Protein AF-A0A7X2P641-F1 (afdb_monomer_lite)

InterPro domains:
  IPR024414 Uncharacterised protein family PrgI [PF12666] (5-97)

Secondary structure (DSSP, 8-state):
-----PPPPGGGS--EEETTEEHHHHHHHHHHHHHHHHHIIIIITTS---HHHHHHHHHHHHHHHHHTTSEETTEEHHHHHHHHHIIIIIS-SS----S-----------HHHHHHHHHHHHHHHHHHHHHHHHHHT-

Radius of gyration: 35.34 Å; chains: 1; bounding box: 70×32×96 Å

pLDDT: mean 80.19, std 10.9, range [47.72, 93.12]

Structure (mmCIF, N/CA/C/O backbone):
data_AF-A0A7X2P641-F1
#
_entry.id   AF-A0A7X2P641-F1
#
loop_
_atom_site.group_PDB
_atom_site.id
_atom_site.type_symbol
_atom_site.label_atom_id
_atom_site.label_alt_id
_atom_site.label_comp_id
_atom_site.label_asym_id
_atom_site.label_entity_id
_atom_site.label_seq_id
_atom_site.pdbx_PDB_ins_code
_atom_site.Cartn_x
_atom_site.Cartn_y
_atom_site.Cartn_z
_atom_site.occupancy
_atom_site.B_iso_or_equiv
_atom_site.auth_seq_id
_atom_site.auth_comp_id
_atom_site.auth_asym_id
_atom_site.auth_atom_id
_atom_site.pdbx_PDB_model_num
ATOM 1 N N . MET A 1 1 ? 3.957 16.290 40.974 1.00 60.66 1 MET A N 1
ATOM 2 C CA . MET A 1 1 ? 3.339 15.249 40.127 1.00 60.66 1 MET A CA 1
ATOM 3 C C . MET A 1 1 ? 4.392 14.186 39.900 1.00 60.66 1 MET A C 1
ATOM 5 O O . MET A 1 1 ? 5.453 14.519 39.399 1.00 60.66 1 MET A O 1
ATOM 9 N N . ILE A 1 2 ? 4.160 12.966 40.377 1.00 62.94 2 ILE A N 1
ATOM 10 C CA . ILE A 1 2 ? 5.075 11.842 40.154 1.00 62.94 2 ILE A CA 1
ATOM 11 C C . ILE A 1 2 ? 4.651 11.226 38.820 1.00 62.94 2 ILE A C 1
ATOM 13 O O . ILE A 1 2 ? 3.600 10.592 38.750 1.00 62.94 2 ILE A O 1
ATOM 17 N N . GLU A 1 3 ? 5.407 11.482 37.753 1.00 75.69 3 GLU A N 1
ATOM 18 C CA . GLU A 1 3 ? 5.212 10.806 36.468 1.00 75.69 3 GLU A CA 1
ATOM 19 C C . GLU A 1 3 ? 5.803 9.403 36.562 1.00 75.69 3 GLU A C 1
ATOM 21 O O . GLU A 1 3 ? 7.016 9.197 36.554 1.00 75.69 3 GLU A O 1
ATOM 26 N N . ILE A 1 4 ? 4.919 8.422 36.697 1.00 78.50 4 ILE A N 1
ATOM 27 C CA . ILE A 1 4 ? 5.282 7.015 36.605 1.00 78.50 4 ILE A CA 1
ATOM 28 C C . ILE A 1 4 ? 5.373 6.694 35.112 1.00 78.50 4 ILE A C 1
ATOM 30 O O . ILE A 1 4 ? 4.376 6.797 34.396 1.00 78.50 4 ILE A O 1
ATOM 34 N N . GLN A 1 5 ? 6.563 6.328 34.630 1.00 80.81 5 GLN A N 1
ATOM 35 C CA . GLN A 1 5 ? 6.741 5.922 33.237 1.00 80.81 5 GLN A CA 1
ATOM 36 C C . GLN A 1 5 ? 6.037 4.585 33.006 1.00 80.81 5 GLN A C 1
ATOM 38 O O . GLN A 1 5 ? 6.494 3.536 33.460 1.00 80.81 5 GLN A O 1
ATOM 43 N N . VAL A 1 6 ? 4.905 4.626 32.306 1.00 86.88 6 VAL A N 1
ATOM 44 C CA . VAL A 1 6 ? 4.202 3.416 31.879 1.00 86.88 6 VAL A CA 1
ATOM 45 C C . VAL A 1 6 ? 5.023 2.756 30.765 1.00 86.88 6 VAL A C 1
ATOM 47 O O . VAL A 1 6 ? 5.316 3.418 29.761 1.00 86.88 6 VAL A O 1
ATOM 50 N N . PRO A 1 7 ? 5.413 1.475 30.907 1.00 83.06 7 PRO A N 1
ATOM 51 C CA . PRO A 1 7 ? 6.143 0.776 29.861 1.00 83.06 7 PRO A CA 1
ATOM 52 C C . PRO A 1 7 ? 5.270 0.668 28.608 1.00 83.06 7 PRO A C 1
ATOM 54 O O . PRO A 1 7 ? 4.104 0.279 28.673 1.00 83.06 7 PRO A O 1
ATOM 57 N N . LYS A 1 8 ? 5.836 1.033 27.455 1.00 76.88 8 LYS A N 1
ATOM 58 C CA . LYS A 1 8 ? 5.157 0.894 26.163 1.00 76.88 8 LYS A CA 1
ATOM 59 C C . LYS A 1 8 ? 5.058 -0.581 25.786 1.00 76.88 8 LYS A C 1
ATOM 61 O O . LYS A 1 8 ? 6.013 -1.334 25.964 1.00 76.88 8 LYS A O 1
ATOM 66 N N . ASP A 1 9 ? 3.911 -0.962 25.238 1.00 83.12 9 ASP A N 1
ATOM 67 C CA . ASP A 1 9 ? 3.619 -2.334 24.837 1.00 83.12 9 ASP A CA 1
ATOM 68 C C . ASP A 1 9 ? 4.590 -2.814 23.742 1.00 83.12 9 ASP A C 1
ATOM 70 O O . ASP A 1 9 ? 4.785 -2.146 22.718 1.00 83.12 9 ASP A O 1
ATOM 74 N N . ILE A 1 10 ? 5.197 -3.984 23.964 1.00 73.19 10 ILE A N 1
ATOM 75 C CA . ILE A 1 10 ? 6.184 -4.601 23.071 1.00 73.19 10 ILE A CA 1
ATOM 76 C C . ILE A 1 10 ? 5.589 -5.006 21.715 1.00 73.19 10 ILE A C 1
ATOM 78 O O . ILE A 1 10 ? 6.321 -5.117 20.734 1.00 73.19 10 ILE A O 1
ATOM 82 N N . THR A 1 11 ? 4.267 -5.176 21.633 1.00 67.62 11 THR A N 1
ATOM 83 C CA . THR A 1 11 ? 3.560 -5.506 20.383 1.00 67.62 11 THR A CA 1
ATOM 84 C C . THR A 1 11 ? 3.555 -4.350 19.379 1.00 67.62 11 THR A C 1
ATOM 86 O O . THR A 1 11 ? 3.353 -4.562 18.185 1.00 67.62 11 THR A O 1
ATOM 89 N N . THR A 1 12 ? 3.836 -3.127 19.839 1.00 64.12 12 THR A N 1
ATOM 90 C CA . THR A 1 12 ? 3.904 -1.929 18.989 1.00 64.12 12 THR A CA 1
ATOM 91 C C . THR A 1 12 ? 5.149 -1.920 18.094 1.00 64.12 12 THR A C 1
ATOM 93 O O . THR A 1 12 ? 5.182 -1.238 17.066 1.00 64.12 12 THR A O 1
ATOM 96 N N . TYR A 1 13 ? 6.202 -2.653 18.471 1.00 67.62 13 TYR A N 1
ATOM 97 C CA . TYR A 1 13 ? 7.449 -2.659 17.715 1.00 67.62 13 TYR A CA 1
ATOM 98 C C . TYR A 1 13 ? 7.321 -3.539 16.475 1.00 67.62 13 TYR A C 1
ATOM 100 O O . TYR A 1 13 ? 7.244 -4.764 16.547 1.00 67.62 13 TYR A O 1
ATOM 108 N N . LYS A 1 14 ? 7.353 -2.902 15.302 1.00 67.12 14 LYS A N 1
ATOM 109 C CA . LYS A 1 14 ? 7.422 -3.619 14.030 1.00 67.12 14 LYS A CA 1
ATOM 110 C C . LYS A 1 14 ? 8.775 -4.296 13.899 1.00 67.12 14 LYS A C 1
ATOM 112 O O . LYS A 1 14 ? 9.816 -3.642 13.980 1.00 67.12 14 LYS A O 1
ATOM 117 N N . THR A 1 15 ? 8.751 -5.595 13.632 1.00 70.25 15 THR A N 1
ATOM 118 C CA . THR A 1 15 ? 9.946 -6.365 13.303 1.00 70.25 15 THR A CA 1
ATOM 119 C C . THR A 1 15 ? 10.551 -5.811 12.014 1.00 70.25 15 THR A C 1
ATOM 121 O O . THR A 1 15 ? 9.978 -5.958 10.929 1.00 70.25 15 THR A O 1
ATOM 124 N N . LYS A 1 16 ? 11.694 -5.137 12.138 1.00 76.31 16 LYS A N 1
ATOM 125 C CA . LYS A 1 16 ? 12.539 -4.755 11.007 1.00 76.31 16 LYS A CA 1
ATOM 126 C C . LYS A 1 16 ? 13.377 -5.966 10.642 1.00 76.31 16 LYS A C 1
ATOM 128 O O . LYS A 1 16 ? 13.974 -6.571 11.528 1.00 76.31 16 LYS A O 1
ATOM 133 N N . THR A 1 17 ? 13.364 -6.358 9.380 1.00 70.81 17 THR A N 1
ATOM 134 C CA . THR A 1 17 ? 13.866 -7.680 8.987 1.00 70.81 17 THR A CA 1
ATOM 135 C C . THR A 1 17 ? 15.075 -7.615 8.086 1.00 70.81 17 THR A C 1
ATOM 137 O O . THR A 1 17 ? 15.990 -8.409 8.266 1.00 70.81 17 THR A O 1
ATOM 140 N N . VAL A 1 18 ? 15.140 -6.619 7.201 1.00 73.12 18 VAL A N 1
ATOM 141 C CA . VAL A 1 18 ? 16.353 -6.301 6.441 1.00 73.12 18 VAL A CA 1
ATOM 142 C C . VAL A 1 18 ? 16.592 -4.796 6.524 1.00 73.12 18 VAL A C 1
ATOM 144 O O . VAL A 1 18 ? 15.931 -4.001 5.857 1.00 73.12 18 VAL A O 1
ATOM 147 N N . GLY A 1 19 ? 17.517 -4.388 7.395 1.00 79.75 19 GLY A N 1
ATOM 148 C CA . GLY A 1 19 ? 17.852 -2.977 7.607 1.00 79.75 19 GLY A CA 1
ATOM 149 C C . GLY A 1 19 ? 16.638 -2.141 8.053 1.00 79.75 19 GLY A C 1
ATOM 150 O O . GLY A 1 19 ? 15.999 -2.482 9.051 1.00 79.75 19 GLY A O 1
ATOM 151 N N . PRO A 1 20 ? 16.297 -1.035 7.361 1.00 79.50 20 PRO A N 1
ATOM 152 C CA . PRO A 1 20 ? 15.130 -0.222 7.697 1.00 79.50 20 PRO A CA 1
ATOM 153 C C . PRO A 1 20 ? 13.798 -0.823 7.214 1.00 79.50 20 PRO A C 1
ATOM 155 O O . PRO A 1 20 ? 12.750 -0.274 7.558 1.00 79.50 20 PRO A O 1
ATOM 158 N N . LEU A 1 21 ? 13.820 -1.913 6.434 1.00 81.06 21 LEU A N 1
ATOM 159 C CA . LEU A 1 21 ? 12.636 -2.462 5.777 1.00 81.06 21 LEU A CA 1
ATOM 160 C C . LEU A 1 21 ? 11.919 -3.526 6.623 1.00 81.06 21 LEU A C 1
ATOM 162 O O . LEU A 1 21 ? 12.524 -4.327 7.341 1.00 81.06 21 LEU A O 1
ATOM 166 N N . THR A 1 22 ? 10.593 -3.530 6.514 1.00 85.88 22 THR A N 1
ATOM 167 C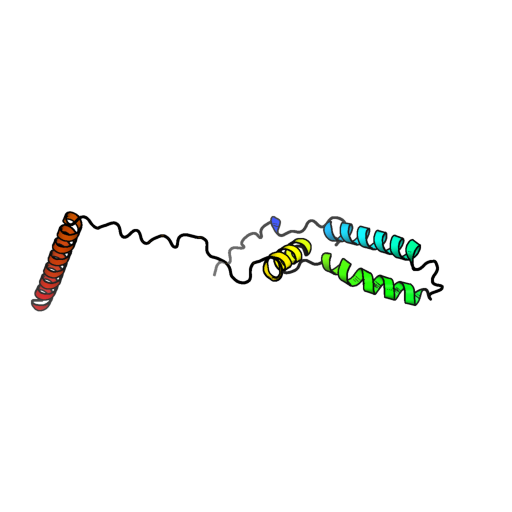 CA . THR A 1 22 ? 9.687 -4.516 7.119 1.00 85.88 22 THR A CA 1
ATOM 168 C C . THR A 1 22 ? 9.428 -5.683 6.162 1.00 85.88 22 THR A C 1
ATOM 170 O O . THR A 1 22 ? 9.555 -5.543 4.946 1.00 85.88 22 THR A O 1
ATOM 173 N N . MET A 1 23 ? 8.980 -6.834 6.678 1.00 83.25 23 MET A N 1
ATOM 174 C CA . MET A 1 23 ? 8.648 -7.994 5.829 1.00 83.25 23 MET A CA 1
ATOM 175 C C . MET A 1 23 ? 7.599 -7.682 4.757 1.00 83.25 23 MET A C 1
ATOM 177 O O . MET A 1 23 ? 7.694 -8.181 3.641 1.00 83.25 23 MET A O 1
ATOM 181 N N . ARG A 1 24 ? 6.619 -6.822 5.067 1.00 83.94 24 ARG A N 1
ATOM 182 C CA . ARG A 1 24 ? 5.573 -6.425 4.109 1.00 83.94 24 ARG A CA 1
ATOM 183 C C . ARG A 1 24 ? 6.162 -5.662 2.923 1.00 83.94 24 ARG A C 1
ATOM 185 O O . ARG A 1 24 ? 5.795 -5.924 1.784 1.00 83.94 24 ARG A O 1
ATOM 192 N N . GLN A 1 25 ? 7.110 -4.766 3.195 1.00 87.50 25 GLN A N 1
ATOM 193 C CA . GLN A 1 25 ? 7.811 -3.993 2.168 1.00 87.50 25 GLN A CA 1
ATOM 194 C C . GLN A 1 25 ? 8.608 -4.903 1.233 1.00 87.50 25 GLN A C 1
ATOM 196 O O . GLN A 1 25 ? 8.572 -4.703 0.026 1.00 87.50 25 GLN A O 1
ATOM 201 N N . LEU A 1 26 ? 9.258 -5.938 1.773 1.00 89.19 26 LEU A N 1
ATOM 202 C CA . LEU A 1 26 ? 9.986 -6.922 0.968 1.00 89.19 26 LEU A CA 1
ATOM 203 C C . LEU A 1 26 ? 9.072 -7.709 0.027 1.00 89.19 26 LEU A C 1
ATOM 205 O O . LEU A 1 26 ? 9.388 -7.845 -1.150 1.00 89.19 26 LEU A O 1
ATOM 209 N N . VAL A 1 27 ? 7.940 -8.208 0.528 1.00 89.75 27 VAL A N 1
ATOM 210 C CA . VAL A 1 27 ? 6.996 -8.981 -0.297 1.00 89.75 27 VAL A CA 1
ATOM 211 C C . VAL A 1 27 ? 6.434 -8.125 -1.433 1.00 89.75 27 VAL A C 1
ATOM 213 O O . VAL A 1 27 ? 6.392 -8.578 -2.573 1.00 89.75 27 VAL A O 1
ATOM 216 N N . ILE A 1 28 ? 6.050 -6.879 -1.141 1.00 90.62 28 ILE A N 1
ATOM 217 C CA . ILE A 1 28 ? 5.512 -5.957 -2.151 1.00 90.62 28 ILE A CA 1
ATOM 218 C C . ILE A 1 28 ? 6.587 -5.585 -3.172 1.00 90.62 28 ILE A C 1
ATOM 220 O O . ILE A 1 28 ? 6.315 -5.614 -4.366 1.00 90.62 28 ILE A O 1
ATOM 224 N N . LEU A 1 29 ? 7.816 -5.313 -2.728 1.00 90.56 29 LEU A N 1
ATOM 225 C CA . LEU A 1 29 ? 8.930 -5.009 -3.624 1.00 90.56 29 LEU A CA 1
ATOM 226 C C . LEU A 1 29 ? 9.216 -6.168 -4.590 1.00 90.56 29 LEU A C 1
ATOM 228 O O . LEU A 1 29 ? 9.405 -5.937 -5.780 1.00 90.56 29 LEU A O 1
ATOM 232 N N . MET A 1 30 ? 9.203 -7.416 -4.105 1.00 91.56 30 MET A N 1
ATOM 233 C CA . MET A 1 30 ? 9.369 -8.583 -4.979 1.00 91.56 30 MET A CA 1
ATOM 234 C C . MET A 1 30 ? 8.232 -8.713 -5.998 1.00 91.56 30 MET A C 1
ATOM 236 O O . MET A 1 30 ? 8.482 -9.084 -7.143 1.00 91.56 30 MET A O 1
ATOM 240 N N . LEU A 1 31 ? 6.998 -8.397 -5.599 1.00 92.00 31 LEU A N 1
ATOM 241 C CA . LEU A 1 31 ? 5.840 -8.432 -6.490 1.00 92.00 31 LEU A CA 1
ATOM 242 C C . LEU A 1 31 ? 5.951 -7.369 -7.590 1.00 92.00 31 LEU A C 1
ATOM 244 O O . LEU A 1 31 ? 5.743 -7.700 -8.753 1.00 92.00 31 LEU A O 1
ATOM 248 N N . VAL A 1 32 ? 6.337 -6.137 -7.241 1.00 92.44 32 VAL A N 1
ATOM 249 C CA . VAL A 1 32 ? 6.563 -5.043 -8.203 1.00 92.44 32 VAL A CA 1
ATOM 250 C C . VAL A 1 32 ? 7.619 -5.442 -9.234 1.00 92.44 32 VAL A C 1
ATOM 252 O O . VAL A 1 32 ? 7.331 -5.445 -10.423 1.00 92.44 32 VAL A O 1
ATOM 255 N N . ILE A 1 33 ? 8.787 -5.924 -8.793 1.00 92.31 33 ILE A N 1
ATOM 256 C CA . ILE A 1 33 ? 9.864 -6.357 -9.704 1.00 92.31 33 ILE A CA 1
ATOM 257 C C . ILE A 1 33 ? 9.389 -7.470 -10.652 1.00 92.31 33 ILE A C 1
ATOM 259 O O . ILE A 1 33 ? 9.704 -7.462 -11.844 1.00 92.31 33 ILE A O 1
ATOM 263 N N . ALA A 1 34 ? 8.631 -8.443 -10.138 1.00 93.00 34 ALA A N 1
ATOM 264 C CA . ALA A 1 34 ? 8.079 -9.514 -10.961 1.00 93.00 34 ALA A CA 1
ATOM 265 C C . ALA A 1 34 ? 7.050 -8.988 -11.978 1.00 93.00 34 ALA A C 1
ATOM 267 O O . ALA A 1 34 ? 7.031 -9.445 -13.123 1.00 93.00 34 ALA A O 1
ATOM 268 N N . MET A 1 35 ? 6.215 -8.025 -11.577 1.00 91.56 35 MET A N 1
ATOM 269 C CA . MET A 1 35 ? 5.237 -7.387 -12.452 1.00 91.56 35 MET A CA 1
ATOM 270 C C . MET A 1 35 ? 5.917 -6.568 -13.552 1.00 91.56 35 MET A C 1
ATOM 272 O O . MET A 1 35 ? 5.546 -6.722 -14.713 1.00 91.56 35 MET A O 1
ATOM 276 N N . ASP A 1 36 ? 6.929 -5.769 -13.220 1.00 90.75 36 ASP A N 1
ATOM 277 C CA . ASP A 1 36 ? 7.701 -4.978 -14.182 1.00 90.75 36 ASP A CA 1
ATOM 278 C C . ASP A 1 36 ? 8.369 -5.857 -15.230 1.00 90.75 36 ASP A C 1
ATOM 280 O O . ASP A 1 36 ? 8.307 -5.584 -16.431 1.00 90.75 36 ASP A O 1
ATOM 284 N N . PHE A 1 37 ? 8.972 -6.962 -14.789 1.00 91.00 37 PHE A N 1
ATOM 285 C CA . PHE A 1 37 ? 9.581 -7.924 -15.695 1.00 91.00 37 PHE A CA 1
ATOM 286 C C . PHE A 1 37 ? 8.543 -8.535 -16.651 1.00 91.00 37 PHE A C 1
ATOM 288 O O . PHE A 1 37 ? 8.784 -8.646 -17.859 1.00 91.00 37 PHE A O 1
ATOM 295 N N . LEU A 1 38 ? 7.362 -8.888 -16.136 1.00 91.25 38 LEU A N 1
ATOM 296 C CA . LEU A 1 38 ? 6.255 -9.395 -16.945 1.00 91.25 38 LEU A CA 1
ATOM 297 C C . LEU A 1 38 ? 5.747 -8.333 -17.937 1.00 91.25 38 LEU A C 1
ATOM 299 O O . LEU A 1 38 ? 5.547 -8.630 -19.112 1.00 91.25 38 LEU A O 1
ATOM 303 N N . LEU A 1 39 ? 5.575 -7.089 -17.488 1.00 89.00 39 LEU A N 1
ATOM 304 C CA . LEU A 1 39 ? 5.104 -5.967 -18.300 1.00 89.00 39 LEU A CA 1
ATOM 305 C C . LEU A 1 39 ? 6.090 -5.651 -19.434 1.00 89.00 39 LEU A C 1
ATOM 307 O O . LEU A 1 39 ? 5.689 -5.475 -20.589 1.00 89.00 39 LEU A O 1
ATOM 311 N N . TYR A 1 40 ? 7.386 -5.623 -19.114 1.00 88.00 40 TYR A N 1
ATOM 312 C CA . TYR A 1 40 ? 8.446 -5.362 -20.078 1.00 88.00 40 TYR A CA 1
ATOM 313 C C . TYR A 1 40 ? 8.479 -6.431 -21.172 1.00 88.00 40 TYR A C 1
ATOM 315 O O . TYR A 1 40 ? 8.464 -6.110 -22.362 1.00 88.00 40 TYR A O 1
ATOM 323 N N . THR A 1 41 ? 8.472 -7.704 -20.769 1.00 87.88 41 THR A N 1
ATOM 324 C CA . THR A 1 41 ? 8.564 -8.839 -21.696 1.00 87.88 41 THR A CA 1
ATOM 325 C C . THR A 1 41 ? 7.306 -9.038 -22.537 1.00 87.88 41 THR A C 1
ATOM 327 O O . THR A 1 41 ? 7.434 -9.388 -23.708 1.00 87.88 41 THR A O 1
ATOM 330 N N . ALA A 1 42 ? 6.114 -8.806 -21.979 1.00 85.06 42 ALA A N 1
ATOM 331 C CA . ALA A 1 42 ? 4.849 -9.067 -22.662 1.00 85.06 42 ALA A CA 1
ATOM 332 C C . ALA A 1 42 ? 4.360 -7.911 -23.547 1.00 85.06 42 ALA A C 1
ATOM 334 O O . ALA A 1 42 ? 3.718 -8.160 -24.564 1.00 85.06 42 ALA A O 1
ATOM 335 N N . VAL A 1 43 ? 4.600 -6.654 -23.154 1.00 80.50 43 VAL A N 1
ATOM 336 C CA . VAL A 1 43 ? 3.954 -5.492 -23.795 1.00 80.50 43 VAL A CA 1
ATOM 337 C C . VAL A 1 43 ? 4.958 -4.518 -24.394 1.00 80.50 43 VAL A C 1
ATOM 339 O O . VAL A 1 43 ? 4.721 -3.993 -25.479 1.00 80.50 43 VAL A O 1
ATOM 342 N N . LEU A 1 44 ? 6.057 -4.234 -23.694 1.00 77.56 44 LEU A N 1
ATOM 343 C CA . LEU A 1 44 ? 6.921 -3.097 -24.032 1.00 77.56 44 LEU A CA 1
ATOM 344 C C . LEU A 1 44 ? 8.066 -3.468 -24.978 1.00 77.56 44 LEU A C 1
ATOM 346 O O . LEU A 1 44 ? 8.528 -2.603 -25.722 1.00 77.56 44 LEU A O 1
ATOM 350 N N . LYS A 1 45 ? 8.474 -4.743 -25.006 1.00 77.00 45 LYS A N 1
ATOM 351 C CA . LYS A 1 45 ? 9.532 -5.256 -25.888 1.00 77.00 45 LYS A CA 1
ATOM 352 C C . LYS A 1 45 ? 9.289 -4.939 -27.368 1.00 77.00 45 LYS A C 1
ATOM 354 O O . LYS A 1 45 ? 10.222 -4.561 -28.070 1.00 77.00 45 LYS A O 1
ATOM 359 N N . ASP A 1 46 ? 8.040 -5.028 -27.818 1.00 76.00 46 ASP A N 1
ATOM 360 C CA . ASP A 1 46 ? 7.692 -4.907 -29.240 1.00 76.00 46 ASP A CA 1
ATOM 361 C C . ASP A 1 46 ? 7.310 -3.477 -29.656 1.00 76.00 46 ASP A C 1
ATOM 363 O O . ASP A 1 46 ? 6.997 -3.219 -30.818 1.00 76.00 46 ASP A O 1
ATOM 367 N N . ARG A 1 47 ? 7.291 -2.521 -28.717 1.00 76.12 47 ARG A N 1
ATOM 368 C CA . ARG A 1 47 ? 6.667 -1.206 -28.939 1.00 76.12 47 ARG A CA 1
ATOM 369 C C . ARG A 1 47 ? 7.613 -0.095 -29.390 1.00 76.12 47 ARG A C 1
ATOM 371 O O . ARG A 1 47 ? 7.130 1.015 -29.579 1.00 76.12 47 ARG A O 1
ATOM 378 N N . ASN A 1 48 ? 8.904 -0.365 -29.615 1.00 79.00 48 ASN A N 1
ATOM 379 C CA . ASN A 1 48 ? 9.908 0.632 -30.047 1.00 79.00 48 ASN A CA 1
ATOM 380 C C . ASN A 1 48 ? 9.804 1.974 -29.285 1.00 79.00 48 ASN A C 1
ATOM 382 O O . ASN A 1 48 ? 10.001 3.049 -29.852 1.00 79.00 48 ASN A O 1
ATOM 386 N N . LEU A 1 49 ? 9.433 1.922 -28.003 1.00 83.25 49 LEU A N 1
ATOM 387 C CA . LEU A 1 49 ? 9.301 3.105 -27.161 1.00 83.25 49 LEU A CA 1
ATOM 388 C C . LEU A 1 49 ? 10.679 3.526 -26.650 1.00 83.25 49 LEU A C 1
ATOM 390 O O . LEU A 1 49 ? 11.548 2.687 -26.412 1.00 83.25 49 LEU A O 1
ATOM 394 N N . SER A 1 50 ? 10.860 4.832 -26.439 1.00 87.00 50 SER A N 1
ATOM 395 C CA . SER A 1 50 ? 12.038 5.347 -25.736 1.00 87.00 50 SER A CA 1
ATOM 396 C C . SER A 1 50 ? 12.114 4.752 -24.325 1.00 87.00 50 SER A C 1
ATOM 398 O O . SER A 1 50 ? 11.085 4.585 -23.662 1.00 87.00 50 SER A O 1
ATOM 400 N N . ALA A 1 51 ? 13.330 4.473 -23.850 1.00 84.31 51 ALA A N 1
ATOM 401 C CA . ALA A 1 51 ? 13.573 3.932 -22.512 1.00 84.31 51 ALA A CA 1
ATOM 402 C C . ALA A 1 51 ? 12.940 4.800 -21.409 1.00 84.31 51 ALA A C 1
ATOM 404 O O . ALA A 1 51 ? 12.393 4.276 -20.443 1.00 84.31 51 ALA A O 1
ATOM 405 N N . GLU A 1 52 ? 12.932 6.122 -21.587 1.00 89.38 52 GLU A N 1
ATOM 406 C CA . GLU A 1 52 ? 12.304 7.057 -20.648 1.00 89.38 52 GLU A CA 1
ATOM 407 C C . GLU A 1 52 ? 10.783 6.871 -20.576 1.00 89.38 52 GLU A C 1
ATOM 409 O O . GLU A 1 52 ? 10.206 6.831 -19.491 1.00 89.38 52 GLU A O 1
ATOM 414 N N . ALA A 1 53 ? 10.127 6.689 -21.726 1.00 87.75 53 ALA A N 1
ATOM 415 C CA . ALA A 1 53 ? 8.683 6.476 -21.783 1.00 87.75 53 ALA A CA 1
ATOM 416 C C . ALA A 1 53 ? 8.286 5.164 -21.092 1.00 87.75 53 ALA A C 1
ATOM 418 O O . ALA A 1 53 ? 7.285 5.120 -20.381 1.00 87.75 53 ALA A O 1
ATOM 419 N N . ILE A 1 54 ? 9.099 4.116 -21.255 1.00 87.88 54 ILE A N 1
ATOM 420 C CA . ILE A 1 54 ? 8.908 2.830 -20.576 1.00 87.88 54 ILE A CA 1
ATOM 421 C C . ILE A 1 54 ? 8.973 3.007 -19.053 1.00 87.88 54 ILE A C 1
ATOM 423 O O . ILE A 1 54 ? 8.083 2.532 -18.351 1.00 87.88 54 ILE A O 1
ATOM 427 N N . MET A 1 55 ? 9.972 3.740 -18.554 1.00 88.00 55 MET A N 1
ATOM 428 C CA . MET A 1 55 ? 10.129 4.008 -17.121 1.00 88.00 55 MET A CA 1
ATOM 429 C C . MET A 1 55 ? 8.950 4.794 -16.541 1.00 88.00 55 MET A C 1
ATOM 431 O O . MET A 1 55 ? 8.473 4.463 -15.458 1.00 88.00 55 MET A O 1
ATOM 435 N N . TYR A 1 56 ? 8.441 5.805 -17.252 1.00 91.06 56 TYR A N 1
ATOM 436 C CA . TYR A 1 56 ? 7.274 6.560 -16.788 1.00 91.06 56 TYR A CA 1
ATOM 437 C C . TYR A 1 56 ? 6.000 5.715 -16.746 1.00 91.06 56 TYR A C 1
ATOM 439 O O . TYR A 1 56 ? 5.204 5.855 -15.819 1.00 91.06 56 TYR A O 1
ATOM 447 N N . ILE A 1 57 ? 5.807 4.831 -17.728 1.00 89.00 57 ILE A N 1
ATOM 448 C CA . ILE A 1 57 ? 4.654 3.926 -17.761 1.00 89.00 57 ILE A CA 1
ATOM 449 C C . ILE A 1 57 ? 4.735 2.916 -16.614 1.00 89.00 57 ILE A C 1
ATOM 451 O O . ILE A 1 57 ? 3.737 2.728 -15.920 1.00 89.00 57 ILE A O 1
ATOM 455 N N . ALA A 1 58 ? 5.906 2.313 -16.387 1.00 88.75 58 ALA A N 1
ATOM 456 C CA . ALA A 1 58 ? 6.127 1.405 -15.263 1.00 88.75 58 ALA A CA 1
ATOM 457 C C . ALA A 1 58 ? 5.855 2.116 -13.926 1.00 88.75 58 ALA A C 1
ATOM 459 O O . ALA A 1 58 ? 4.978 1.702 -13.176 1.00 88.75 58 ALA A O 1
ATOM 460 N N . ALA A 1 59 ? 6.451 3.293 -13.706 1.00 90.00 59 ALA A N 1
ATOM 461 C CA . ALA A 1 59 ? 6.246 4.070 -12.483 1.00 90.00 59 ALA A CA 1
ATOM 462 C C . ALA A 1 59 ? 4.770 4.446 -12.236 1.00 90.00 59 ALA A C 1
ATOM 464 O O . ALA A 1 59 ? 4.301 4.442 -11.092 1.00 90.00 59 ALA A O 1
ATOM 465 N N . LEU A 1 60 ? 4.011 4.759 -13.293 1.00 91.88 60 LEU A N 1
ATOM 466 C CA . LEU A 1 60 ? 2.579 5.048 -13.188 1.00 91.88 60 LEU A CA 1
ATOM 467 C C . LEU A 1 60 ? 1.783 3.817 -12.726 1.00 91.88 60 LEU A C 1
ATOM 469 O O . LEU A 1 60 ? 0.862 3.951 -11.919 1.00 91.88 60 LEU A O 1
ATOM 473 N N . ILE A 1 61 ? 2.141 2.632 -13.224 1.00 89.81 61 ILE A N 1
ATOM 474 C CA . ILE A 1 61 ? 1.507 1.357 -12.870 1.00 89.81 61 ILE A CA 1
ATOM 475 C C . ILE A 1 61 ? 1.914 0.906 -11.462 1.00 89.81 61 ILE A C 1
ATOM 477 O O . ILE A 1 61 ? 1.072 0.398 -10.720 1.00 89.81 61 ILE A O 1
ATOM 481 N N . ASP A 1 62 ? 3.156 1.153 -11.056 1.00 90.94 62 ASP A N 1
ATOM 482 C CA . ASP A 1 62 ? 3.662 0.758 -9.742 1.00 90.94 62 ASP A CA 1
ATOM 483 C C . ASP A 1 62 ? 3.121 1.625 -8.610 1.00 90.94 62 ASP A C 1
ATOM 485 O O . ASP A 1 62 ? 2.963 1.158 -7.482 1.00 90.94 62 ASP A O 1
ATOM 489 N N . THR A 1 63 ? 2.805 2.892 -8.890 1.00 89.38 63 THR A N 1
ATOM 490 C CA . THR A 1 63 ? 2.287 3.852 -7.902 1.00 89.38 63 THR A CA 1
ATOM 491 C C . THR A 1 63 ? 1.131 3.286 -7.050 1.00 89.38 63 THR A C 1
ATOM 493 O O . THR A 1 63 ? 1.224 3.333 -5.817 1.00 89.38 63 THR A O 1
ATOM 496 N N . PRO A 1 64 ? 0.051 2.713 -7.623 1.00 88.38 64 PRO A N 1
ATOM 497 C CA . PRO A 1 64 ? -1.007 2.084 -6.830 1.00 88.38 64 PRO A CA 1
ATOM 498 C C . PRO A 1 64 ? -0.551 0.822 -6.082 1.00 88.38 64 PRO A C 1
ATOM 500 O O . PRO A 1 64 ? -1.080 0.541 -5.007 1.00 88.38 64 PRO A O 1
ATOM 503 N N . VAL A 1 65 ? 0.430 0.070 -6.589 1.00 89.25 65 VAL A N 1
ATOM 504 C CA . VAL A 1 65 ? 0.958 -1.130 -5.915 1.00 89.25 65 VAL A CA 1
ATOM 505 C C . VAL A 1 65 ? 1.779 -0.736 -4.685 1.00 89.25 65 VAL A C 1
ATOM 507 O O . VAL A 1 65 ? 1.603 -1.304 -3.606 1.00 89.25 65 VAL A O 1
ATOM 510 N N . PHE A 1 66 ? 2.594 0.314 -4.791 1.00 88.62 66 PHE A N 1
ATOM 511 C CA . PHE A 1 66 ? 3.329 0.873 -3.658 1.00 88.62 66 PHE A CA 1
ATOM 512 C C . PHE A 1 66 ? 2.414 1.416 -2.559 1.00 88.62 66 PHE A C 1
ATOM 514 O O . PHE A 1 66 ? 2.812 1.428 -1.394 1.00 88.62 66 PHE A O 1
ATOM 521 N N . ALA A 1 67 ? 1.170 1.796 -2.863 1.00 85.94 67 ALA A N 1
ATOM 522 C CA . ALA A 1 67 ? 0.217 2.213 -1.835 1.00 85.94 67 ALA A CA 1
ATOM 523 C C . ALA A 1 67 ? -0.033 1.108 -0.787 1.00 85.94 67 ALA A C 1
ATOM 525 O O . ALA A 1 67 ? -0.190 1.413 0.395 1.00 85.94 67 ALA A O 1
ATOM 526 N N . PHE A 1 68 ? 0.025 -0.174 -1.175 1.00 85.88 68 PHE A N 1
ATOM 527 C CA . PHE A 1 68 ? -0.124 -1.318 -0.260 1.00 85.88 68 PHE A CA 1
ATOM 528 C C . PHE A 1 68 ? 1.011 -1.441 0.767 1.00 85.88 68 PHE A C 1
ATOM 530 O O . PHE A 1 68 ? 0.873 -2.121 1.794 1.00 85.88 68 PHE A O 1
ATOM 537 N N . MET A 1 69 ? 2.128 -0.760 0.507 1.00 84.88 69 MET A N 1
ATOM 538 C CA . MET A 1 69 ? 3.280 -0.705 1.395 1.00 84.88 69 MET A CA 1
ATOM 539 C C . MET A 1 69 ? 2.985 0.088 2.670 1.00 84.88 69 MET A C 1
ATOM 541 O O . MET A 1 69 ? 3.555 -0.201 3.726 1.00 84.88 69 MET A O 1
ATOM 545 N N . PHE A 1 70 ? 2.083 1.065 2.585 1.00 82.25 70 PHE A N 1
ATOM 546 C CA . PHE A 1 70 ? 1.720 1.931 3.695 1.00 82.25 70 PHE A CA 1
ATOM 547 C C . PHE A 1 70 ? 0.599 1.324 4.540 1.00 82.25 70 PHE A C 1
ATOM 549 O O . PHE A 1 70 ? -0.245 0.558 4.074 1.00 82.25 70 PHE A O 1
ATOM 556 N N . GLU A 1 71 ? 0.601 1.676 5.821 1.00 80.81 71 GLU A N 1
ATOM 557 C CA . GLU A 1 71 ? -0.490 1.348 6.731 1.00 80.81 71 GLU A CA 1
ATOM 558 C C . GLU A 1 71 ? -1.388 2.565 6.886 1.00 80.81 71 GLU A C 1
ATOM 560 O O . GLU A 1 71 ? -0.944 3.633 7.312 1.00 80.81 71 GLU A O 1
ATOM 565 N N . ILE A 1 72 ? -2.663 2.390 6.562 1.00 79.12 72 ILE A N 1
ATOM 566 C CA . ILE A 1 72 ? -3.677 3.425 6.718 1.00 79.12 72 ILE A CA 1
ATOM 567 C C . ILE A 1 72 ? -4.341 3.206 8.081 1.00 79.12 72 ILE A C 1
ATOM 569 O O . ILE A 1 72 ? -4.831 2.116 8.370 1.00 79.12 72 ILE A O 1
ATOM 573 N N . TYR A 1 73 ? -4.317 4.223 8.948 1.00 79.00 73 TYR A N 1
ATOM 574 C CA . TYR A 1 73 ? -4.829 4.155 10.330 1.00 79.00 73 TYR A CA 1
ATOM 575 C C . TYR A 1 73 ? -4.233 3.012 11.180 1.00 79.00 73 TYR A C 1
ATOM 577 O O . TYR A 1 73 ? -4.908 2.458 12.045 1.00 79.00 73 TYR A O 1
ATOM 585 N N . GLY A 1 74 ? -2.975 2.630 10.926 1.00 80.38 74 GLY A N 1
ATOM 586 C CA . GLY A 1 74 ? -2.323 1.507 11.618 1.00 80.38 74 GLY A CA 1
ATOM 587 C C . GLY A 1 74 ? -2.842 0.127 11.196 1.00 80.38 74 GLY A C 1
ATOM 588 O O . GLY A 1 74 ? -2.531 -0.873 11.840 1.00 80.38 74 GLY A O 1
ATOM 589 N N . MET A 1 75 ? -3.634 0.059 10.122 1.00 84.38 75 MET A N 1
ATOM 590 C CA . MET A 1 75 ? -4.097 -1.184 9.521 1.00 84.38 75 MET A CA 1
ATOM 591 C C . MET A 1 75 ? -3.417 -1.425 8.171 1.00 84.38 75 MET A C 1
ATOM 593 O O . MET A 1 75 ? -3.138 -0.479 7.427 1.00 84.38 75 MET A O 1
ATOM 597 N N . PRO A 1 76 ? -3.173 -2.696 7.819 1.00 85.75 76 PRO A N 1
ATOM 598 C CA . PRO A 1 76 ? -2.677 -3.043 6.499 1.00 85.75 76 PRO A CA 1
ATOM 599 C C . PRO A 1 76 ? -3.754 -2.749 5.436 1.00 85.75 76 PRO A C 1
ATOM 601 O O . PRO A 1 76 ? -4.952 -2.954 5.669 1.00 85.75 76 PRO A O 1
ATOM 604 N N . MET A 1 77 ? -3.323 -2.245 4.278 1.00 85.50 77 MET A N 1
ATOM 605 C CA . MET A 1 77 ? -4.183 -1.776 3.182 1.00 85.50 77 MET A CA 1
ATOM 606 C C . MET A 1 77 ? -5.221 -2.803 2.713 1.00 85.50 77 MET A C 1
ATOM 608 O O . MET A 1 77 ? -6.356 -2.441 2.417 1.00 85.50 77 MET A O 1
ATOM 612 N N . GLU A 1 78 ? -4.888 -4.092 2.715 1.00 86.25 78 GLU A N 1
ATOM 613 C CA . GLU A 1 78 ? -5.791 -5.168 2.298 1.00 86.25 78 GLU A CA 1
ATOM 614 C C . GLU A 1 78 ? -7.022 -5.244 3.213 1.00 86.25 78 GLU A C 1
ATOM 616 O O . GLU A 1 78 ? -8.151 -5.400 2.747 1.00 86.25 78 GLU A O 1
ATOM 621 N N . LYS A 1 79 ? -6.819 -5.064 4.527 1.00 86.44 79 LYS A N 1
ATOM 622 C CA . LYS A 1 79 ? -7.919 -5.018 5.500 1.00 86.44 79 LYS A CA 1
ATOM 623 C C . LYS A 1 79 ? -8.738 -3.749 5.350 1.00 86.44 79 LYS A C 1
ATOM 625 O O . LYS A 1 79 ? -9.961 -3.809 5.454 1.00 86.44 79 LYS A O 1
ATOM 630 N N . PHE A 1 80 ? -8.076 -2.621 5.105 1.00 88.50 80 PHE A N 1
ATOM 631 C CA . PHE A 1 80 ? -8.765 -1.358 4.879 1.00 88.50 80 PHE A CA 1
ATOM 632 C C . PHE A 1 80 ? -9.691 -1.445 3.662 1.00 88.50 80 PHE A C 1
ATOM 634 O O . PHE A 1 80 ? -10.869 -1.127 3.783 1.00 88.50 80 PHE A O 1
ATOM 641 N N . ILE A 1 81 ? -9.194 -1.950 2.529 1.00 88.00 81 ILE A N 1
ATOM 642 C CA . ILE A 1 81 ? -9.984 -2.124 1.304 1.00 88.00 81 ILE A CA 1
ATOM 643 C C . ILE A 1 81 ? -11.142 -3.092 1.539 1.00 88.00 81 ILE A C 1
ATOM 645 O O . ILE A 1 81 ? -12.263 -2.803 1.126 1.00 88.00 81 ILE A O 1
ATOM 649 N N . LEU A 1 82 ? -10.908 -4.205 2.242 1.00 89.75 82 LEU A N 1
ATOM 650 C CA . LEU A 1 82 ? -11.966 -5.162 2.559 1.00 89.75 82 LEU A CA 1
ATOM 651 C C . LEU A 1 82 ? -13.074 -4.497 3.378 1.00 89.75 82 LEU A C 1
ATOM 653 O O . LEU A 1 82 ? -14.236 -4.589 2.999 1.00 89.75 82 LEU A O 1
ATOM 657 N N . ILE A 1 83 ? -12.731 -3.785 4.454 1.00 88.75 83 ILE A N 1
ATOM 658 C CA . ILE A 1 83 ? -13.705 -3.071 5.294 1.00 88.75 83 ILE A CA 1
ATOM 659 C C . ILE A 1 83 ? -14.409 -1.976 4.493 1.00 88.75 83 ILE A C 1
ATOM 661 O O . ILE A 1 83 ? -15.625 -1.837 4.583 1.00 88.75 83 ILE A O 1
ATOM 665 N N . PHE A 1 84 ? -13.663 -1.212 3.697 1.00 88.94 84 PHE A N 1
ATOM 666 C CA . PHE A 1 84 ? -14.211 -0.159 2.854 1.00 88.94 84 PHE A CA 1
ATOM 667 C C . PHE A 1 84 ? -15.255 -0.719 1.887 1.00 88.94 84 PHE A C 1
ATOM 669 O O . PHE A 1 84 ? -16.357 -0.182 1.799 1.00 88.94 84 PHE A O 1
ATOM 676 N N . LEU A 1 85 ? -14.940 -1.823 1.215 1.00 89.44 85 LEU A N 1
ATOM 677 C CA . LEU A 1 85 ? -15.821 -2.483 0.261 1.00 89.44 85 LEU A CA 1
ATOM 678 C C . LEU A 1 85 ? -17.018 -3.135 0.968 1.00 89.44 85 LEU A C 1
ATOM 680 O O . LEU A 1 85 ? -18.149 -3.031 0.492 1.00 89.44 85 LEU A O 1
ATOM 684 N N . LEU A 1 86 ? -16.802 -3.717 2.150 1.00 88.19 86 LEU A N 1
ATOM 685 C CA . LEU A 1 86 ? -17.873 -4.272 2.971 1.00 88.19 86 LEU A CA 1
ATOM 686 C C . LEU A 1 86 ? -18.868 -3.190 3.394 1.00 88.19 86 LEU A C 1
ATOM 688 O O . LEU A 1 86 ? -20.067 -3.382 3.255 1.00 88.19 86 LEU A O 1
ATOM 692 N N . CYS A 1 87 ? -18.380 -2.054 3.887 1.00 85.81 87 CYS A N 1
ATOM 693 C CA . CYS A 1 87 ? -19.212 -0.989 4.437 1.00 85.81 87 CYS A CA 1
ATOM 694 C C . CYS A 1 87 ? -19.867 -0.112 3.365 1.00 85.81 87 CYS A C 1
ATOM 696 O O . CYS A 1 87 ? -20.988 0.339 3.576 1.00 85.81 87 CYS A O 1
ATOM 698 N N . ASN A 1 88 ? -19.184 0.150 2.246 1.00 85.75 88 ASN A N 1
ATOM 699 C CA . ASN A 1 88 ? -19.690 1.062 1.214 1.00 85.75 88 ASN A CA 1
ATOM 700 C C . ASN A 1 88 ? -20.419 0.347 0.075 1.00 85.75 88 ASN A C 1
ATOM 702 O O . ASN A 1 88 ? -21.339 0.926 -0.493 1.00 85.75 88 ASN A O 1
ATOM 706 N N . VAL A 1 89 ? -20.007 -0.875 -0.286 1.00 84.44 89 VAL A N 1
ATOM 707 C CA . VAL A 1 89 ? -20.525 -1.566 -1.480 1.00 84.44 89 VAL A CA 1
ATOM 708 C C . VAL A 1 89 ? -21.444 -2.727 -1.107 1.00 84.44 89 VAL A C 1
ATOM 710 O O . VAL A 1 89 ? -22.543 -2.825 -1.643 1.00 84.44 89 VAL A O 1
ATOM 713 N N . LEU A 1 90 ? -21.016 -3.613 -0.201 1.00 84.75 90 LEU A N 1
ATOM 714 C CA . LEU A 1 90 ? -21.767 -4.840 0.115 1.00 84.75 90 LEU A CA 1
ATOM 715 C C . LEU A 1 90 ? -22.821 -4.643 1.205 1.00 84.75 90 LEU A C 1
ATOM 717 O O . LEU A 1 90 ? -23.821 -5.363 1.229 1.00 84.75 90 LEU A O 1
ATOM 721 N N . ALA A 1 91 ? -22.597 -3.719 2.137 1.00 81.88 91 ALA A N 1
ATOM 722 C CA . ALA A 1 91 ? -23.522 -3.502 3.232 1.00 81.88 91 ALA A CA 1
ATOM 723 C C . ALA A 1 91 ? -24.841 -2.926 2.695 1.00 81.88 91 ALA A C 1
ATOM 725 O O . ALA A 1 91 ? -24.838 -1.942 1.952 1.00 81.88 91 ALA A O 1
ATOM 726 N N . PRO A 1 92 ? -25.993 -3.492 3.095 1.00 79.06 92 PRO A N 1
ATOM 727 C CA . PRO A 1 92 ? -27.277 -2.950 2.693 1.00 79.06 92 PRO A CA 1
ATOM 728 C C . PRO A 1 92 ? -27.444 -1.546 3.286 1.00 79.06 92 PRO A C 1
ATOM 730 O O . PRO A 1 92 ? -27.424 -1.373 4.506 1.00 79.06 92 PRO A O 1
ATOM 733 N N . GLY A 1 93 ? -27.665 -0.546 2.423 1.00 75.31 93 GLY A N 1
ATOM 734 C CA . GLY A 1 93 ? -27.827 0.858 2.831 1.00 75.31 93 GLY A CA 1
ATOM 735 C C . GLY A 1 93 ? -28.971 1.087 3.829 1.00 75.31 93 GLY A C 1
ATOM 736 O O . GLY A 1 93 ? -28.950 2.041 4.602 1.00 75.31 93 GLY A O 1
ATOM 737 N N . ARG A 1 94 ? -29.949 0.172 3.877 1.00 76.38 94 ARG A N 1
ATOM 738 C CA . ARG A 1 94 ? -30.900 0.056 4.987 1.00 76.38 94 ARG A CA 1
ATOM 739 C C . ARG A 1 94 ? -30.585 -1.201 5.788 1.00 76.38 94 ARG A C 1
ATOM 741 O O . ARG A 1 94 ? -30.934 -2.308 5.386 1.00 76.38 94 ARG A O 1
ATOM 748 N N . ARG A 1 95 ? -29.949 -1.019 6.946 1.00 74.31 95 ARG A N 1
ATOM 749 C CA . ARG A 1 95 ? -29.714 -2.093 7.914 1.00 74.31 95 ARG A CA 1
ATOM 750 C C . ARG A 1 95 ? -31.062 -2.550 8.477 1.00 74.31 95 ARG A C 1
ATOM 752 O O . ARG A 1 95 ? -31.664 -1.853 9.289 1.00 74.31 95 ARG A O 1
ATOM 759 N N . ILE A 1 96 ? -31.563 -3.698 8.025 1.00 70.44 96 ILE A N 1
ATOM 760 C CA . ILE A 1 96 ? -32.774 -4.301 8.590 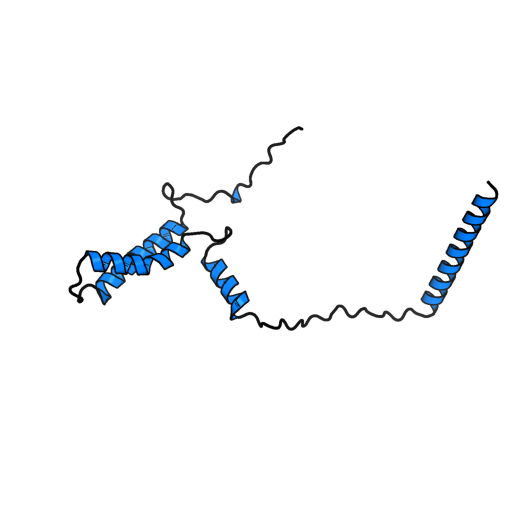1.00 70.44 96 ILE A CA 1
ATOM 761 C C . ILE A 1 96 ? -32.383 -4.861 9.956 1.00 70.44 96 ILE A C 1
ATOM 763 O O . ILE A 1 96 ? -31.633 -5.831 10.051 1.00 70.44 96 ILE A O 1
ATOM 767 N N . TYR A 1 97 ? -32.842 -4.218 11.025 1.00 69.62 97 TYR A N 1
ATOM 768 C CA . TYR A 1 97 ? -32.626 -4.700 12.382 1.00 69.62 97 TYR A CA 1
ATOM 769 C C . TYR A 1 97 ? -33.555 -5.889 12.646 1.00 69.62 97 TYR A C 1
ATOM 771 O O . TYR A 1 97 ? -34.626 -5.741 13.222 1.00 69.62 97 TYR A O 1
ATOM 779 N N . THR A 1 98 ? -33.144 -7.092 12.251 1.00 64.44 98 THR A N 1
ATOM 780 C CA . THR A 1 98 ? -33.737 -8.356 12.721 1.00 64.44 98 THR A CA 1
ATOM 781 C C . THR A 1 98 ? -33.176 -8.718 14.094 1.00 64.44 98 THR A C 1
ATOM 783 O O . THR A 1 98 ? -32.641 -9.791 14.336 1.00 64.44 98 THR A O 1
ATOM 786 N N . GLY A 1 99 ? -33.282 -7.779 15.024 1.00 58.41 99 GLY A N 1
ATOM 787 C CA . GLY A 1 99 ? -33.255 -8.080 16.441 1.00 58.41 99 GLY A CA 1
ATOM 788 C C . GLY A 1 99 ? -34.655 -7.810 16.934 1.00 58.41 99 GLY A C 1
ATOM 789 O O . GLY A 1 99 ? -35.181 -6.727 16.679 1.00 58.41 99 GLY A O 1
ATOM 790 N N . SER A 1 100 ? -35.262 -8.753 17.654 1.00 56.75 100 SER A N 1
ATOM 791 C CA . SER A 1 100 ? -36.280 -8.358 18.614 1.00 56.75 100 SER A CA 1
ATOM 792 C C . SER A 1 100 ? -35.656 -7.218 19.415 1.00 56.75 100 SER A C 1
ATOM 794 O O . SER A 1 100 ? -34.771 -7.474 20.236 1.00 56.75 100 SER A O 1
ATOM 796 N N . LEU A 1 101 ? -36.079 -5.969 19.165 1.00 57.75 101 LEU A N 1
ATOM 797 C CA . LEU A 1 101 ? -36.155 -4.974 20.226 1.00 57.75 101 LEU A CA 1
ATOM 798 C C . LEU A 1 101 ? -36.626 -5.797 21.398 1.00 57.75 101 LEU A C 1
ATOM 800 O O . LEU A 1 101 ? -37.679 -6.427 21.255 1.00 57.75 101 LEU A O 1
ATOM 804 N N . ARG A 1 102 ? -35.759 -5.971 22.406 1.00 52.59 102 ARG A N 1
ATOM 805 C CA . ARG A 1 102 ? -36.058 -6.713 23.624 1.00 52.59 102 ARG A CA 1
ATOM 806 C C . ARG A 1 102 ? -37.503 -6.372 23.897 1.00 52.59 102 ARG A C 1
ATOM 808 O O . ARG A 1 102 ? -37.752 -5.205 24.189 1.00 52.59 102 ARG A O 1
ATOM 815 N N . LYS A 1 103 ? -38.435 -7.304 23.620 1.00 52.19 103 LYS A N 1
ATOM 816 C CA . LYS A 1 103 ? -39.843 -7.029 23.882 1.00 52.19 103 LYS A CA 1
ATOM 817 C C . LYS A 1 103 ? -39.759 -6.631 25.331 1.00 52.19 103 LYS A C 1
ATOM 819 O O . LYS A 1 103 ? -39.208 -7.414 26.114 1.00 52.19 103 LYS A O 1
ATOM 824 N N . GLU A 1 104 ? -40.084 -5.382 25.646 1.00 55.78 104 GLU A N 1
ATOM 825 C CA . GLU A 1 104 ? -40.327 -5.030 27.025 1.00 55.78 104 GLU A CA 1
ATOM 826 C C . GLU A 1 104 ? -41.348 -6.077 27.416 1.00 55.78 104 GLU A C 1
ATOM 828 O O . GLU A 1 104 ? -42.438 -6.150 26.848 1.00 55.78 104 GLU A O 1
ATOM 833 N N . VAL A 1 105 ? -40.878 -7.085 28.151 1.00 55.12 105 VAL A N 1
ATOM 834 C CA . VAL A 1 105 ? -41.742 -8.152 28.586 1.00 55.12 105 VAL A CA 1
ATOM 835 C C . VAL A 1 105 ? -42.578 -7.385 29.574 1.00 55.12 105 VAL A C 1
ATOM 837 O O . VAL A 1 105 ? -42.117 -7.124 30.685 1.00 55.12 105 VAL A O 1
ATOM 840 N N . ASP A 1 106 ? -43.747 -6.934 29.130 1.00 57.72 106 ASP A N 1
ATOM 841 C CA . ASP A 1 106 ? -44.835 -6.542 29.996 1.00 57.72 106 ASP A CA 1
ATOM 842 C C . ASP A 1 106 ? -45.161 -7.809 30.772 1.00 57.72 106 ASP A C 1
ATOM 844 O O . ASP A 1 106 ? -46.026 -8.602 30.408 1.00 57.72 106 ASP A O 1
ATOM 848 N N . VAL A 1 107 ? -44.347 -8.088 31.793 1.00 60.88 107 VAL A N 1
ATOM 849 C CA . VAL A 1 107 ? -44.582 -9.173 32.722 1.00 60.88 107 VAL A CA 1
ATOM 850 C C . VAL A 1 107 ? -45.893 -8.757 33.365 1.00 60.88 107 VAL A C 1
ATOM 852 O O . VAL A 1 107 ? -45.893 -7.726 34.045 1.00 60.88 107 VAL A O 1
ATOM 855 N N . PRO A 1 108 ? -47.016 -9.466 33.149 1.00 58.94 108 PRO A N 1
ATOM 856 C CA . PRO A 1 108 ? -48.267 -9.064 33.760 1.00 58.94 108 PRO A CA 1
ATOM 857 C C . PRO A 1 108 ? -48.029 -9.081 35.267 1.00 58.94 108 PRO A C 1
ATOM 859 O O . PRO A 1 108 ? -47.790 -10.134 35.871 1.00 58.94 108 PRO A O 1
ATOM 862 N N . ILE A 1 109 ? -47.986 -7.896 35.878 1.00 61.41 109 ILE A N 1
ATOM 863 C CA . ILE A 1 109 ? -47.765 -7.781 37.310 1.00 61.41 109 ILE A CA 1
ATOM 864 C C . ILE A 1 109 ? -48.999 -8.424 37.931 1.00 61.41 109 ILE A C 1
ATOM 866 O O . ILE A 1 109 ? -50.093 -7.872 37.874 1.00 61.41 109 ILE A O 1
ATOM 870 N N . SER A 1 110 ? -48.840 -9.629 38.489 1.00 69.56 110 SER A N 1
ATOM 871 C CA . SER A 1 110 ? -49.920 -10.312 39.205 1.00 69.56 110 SER A CA 1
ATOM 872 C C . SER A 1 110 ? -50.604 -9.312 40.137 1.00 69.56 110 SER A C 1
ATOM 874 O O . SER A 1 110 ? -49.913 -8.604 40.874 1.00 69.56 110 SER A O 1
ATOM 876 N N . GLN A 1 111 ? -51.940 -9.263 40.157 1.00 72.25 111 GLN A N 1
ATOM 877 C CA . GLN A 1 111 ? -52.690 -8.280 40.956 1.00 72.25 111 GLN A CA 1
ATOM 878 C C . GLN A 1 111 ? -52.266 -8.247 42.440 1.00 72.25 111 GLN A C 1
ATOM 880 O O . GLN A 1 111 ? -52.415 -7.235 43.129 1.00 72.25 111 GLN A O 1
ATOM 885 N N . LYS A 1 112 ? -51.699 -9.349 42.954 1.00 72.88 112 LYS A N 1
ATOM 886 C CA . LYS A 1 112 ? -51.095 -9.416 44.294 1.00 72.88 112 LYS A CA 1
ATOM 887 C C . LYS A 1 112 ? -49.848 -8.526 44.431 1.00 72.88 112 LYS A C 1
ATOM 889 O O . LYS A 1 112 ? -49.728 -7.824 45.437 1.00 72.88 112 LYS A O 1
ATOM 894 N N . LYS A 1 113 ? -48.960 -8.509 43.429 1.00 77.69 113 LYS A N 1
ATOM 895 C CA . LYS A 1 113 ? -47.755 -7.662 43.384 1.00 77.69 113 LYS A CA 1
ATOM 896 C C . LYS A 1 113 ? -48.112 -6.178 43.250 1.00 77.69 113 LYS A C 1
ATOM 898 O O . LYS A 1 113 ? -47.558 -5.371 43.993 1.00 77.69 113 LYS A O 1
ATOM 903 N N . GLU A 1 114 ? -49.097 -5.808 42.427 1.00 80.88 114 GLU A N 1
ATOM 904 C CA . GLU A 1 114 ? -49.568 -4.410 42.349 1.00 80.88 114 GLU A CA 1
ATOM 905 C C . GLU A 1 114 ? -50.133 -3.912 43.684 1.00 80.88 114 GLU A C 1
ATOM 907 O O . GLU A 1 114 ? -49.801 -2.818 44.150 1.00 80.88 114 GLU A O 1
ATOM 912 N N . LYS A 1 115 ? -50.948 -4.738 44.358 1.00 82.75 115 LYS A N 1
ATOM 913 C CA . LYS A 1 115 ? -51.477 -4.416 45.692 1.00 82.75 115 LYS A CA 1
ATOM 914 C C . LYS A 1 115 ? -50.354 -4.239 46.720 1.00 82.75 115 LYS A C 1
ATOM 916 O O . LYS A 1 115 ? -50.455 -3.346 47.565 1.00 82.75 115 LYS A O 1
ATOM 921 N N . GLN A 1 116 ? -49.285 -5.038 46.654 1.00 85.00 116 GLN A N 1
ATOM 922 C CA . GLN A 1 116 ? -48.100 -4.875 47.508 1.00 85.00 116 GLN A CA 1
ATOM 923 C C . GLN A 1 116 ? -47.351 -3.570 47.216 1.00 85.00 116 GLN A C 1
ATOM 925 O O . GLN A 1 116 ? -47.103 -2.802 48.147 1.00 85.00 116 GLN A O 1
ATOM 930 N N . ILE A 1 117 ? -47.074 -3.267 45.946 1.00 85.56 117 ILE A N 1
ATOM 931 C CA . ILE A 1 117 ? -46.399 -2.026 45.531 1.00 85.56 117 ILE A CA 1
ATOM 932 C C . ILE A 1 117 ? -47.220 -0.797 45.955 1.00 85.56 117 ILE A C 1
ATOM 934 O O . ILE A 1 117 ? -46.674 0.166 46.500 1.00 85.56 117 ILE A O 1
ATOM 938 N N . ARG A 1 118 ? -48.552 -0.844 45.812 1.00 87.50 118 ARG A N 1
ATOM 939 C CA . ARG A 1 118 ? -49.458 0.230 46.254 1.00 87.50 118 ARG A CA 1
ATOM 940 C C . ARG A 1 118 ? -49.435 0.426 47.772 1.00 87.50 118 ARG A C 1
ATOM 942 O O . ARG A 1 118 ? -49.468 1.567 48.236 1.00 87.50 118 ARG A O 1
ATOM 949 N N . LYS A 1 119 ? -49.372 -0.655 48.559 1.00 92.06 119 LYS A N 1
ATOM 950 C CA . LYS A 1 119 ? -49.231 -0.573 50.026 1.00 92.06 119 LYS A CA 1
ATOM 951 C C . LYS A 1 119 ? -47.880 0.029 50.426 1.00 92.06 11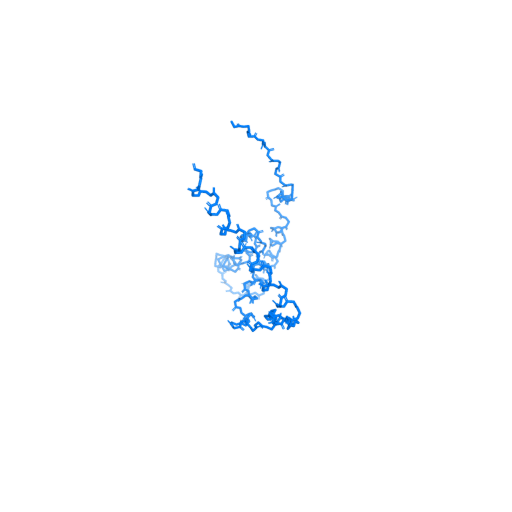9 LYS A C 1
ATOM 953 O O . LYS A 1 119 ? -47.856 0.896 51.297 1.00 92.06 119 LYS A O 1
ATOM 958 N N . LEU A 1 120 ? -46.793 -0.379 49.769 1.00 91.75 120 LEU A N 1
ATOM 959 C CA . LEU A 1 120 ? -45.446 0.150 50.008 1.00 91.75 120 LEU A CA 1
ATOM 960 C C . LEU A 1 120 ? -45.360 1.651 49.696 1.00 91.75 120 LEU A C 1
ATOM 962 O O . LEU A 1 120 ? -44.926 2.417 50.554 1.00 91.75 120 LEU A O 1
ATOM 966 N N . ARG A 1 121 ? -45.884 2.105 48.544 1.00 90.88 121 ARG A N 1
ATOM 967 C CA . ARG A 1 121 ? -45.954 3.544 48.211 1.00 90.88 121 ARG A CA 1
ATOM 968 C C . ARG A 1 121 ? -46.699 4.355 49.272 1.00 90.88 121 ARG A C 1
ATOM 970 O O . ARG A 1 121 ? -46.220 5.405 49.686 1.00 90.88 121 ARG A O 1
ATOM 977 N N . LYS A 1 122 ? -47.851 3.868 49.753 1.00 92.50 122 LYS A N 1
ATOM 978 C CA . LYS A 1 122 ? -48.622 4.558 50.806 1.00 92.50 122 LYS A CA 1
ATOM 979 C C . LYS A 1 122 ? -47.854 4.660 52.128 1.00 92.50 122 LYS A C 1
ATOM 981 O O . LYS A 1 122 ? -47.995 5.668 52.815 1.00 92.50 122 LYS A O 1
ATOM 986 N N . ARG A 1 123 ? -47.062 3.643 52.491 1.00 93.12 123 ARG A N 1
ATOM 987 C CA . ARG A 1 123 ? -46.205 3.681 53.689 1.00 93.12 123 ARG A CA 1
ATOM 988 C C . ARG A 1 123 ? -45.108 4.730 53.548 1.00 93.12 123 ARG A C 1
ATOM 990 O O . ARG A 1 123 ? -45.010 5.582 54.421 1.00 93.12 123 ARG A O 1
ATOM 997 N N . MET A 1 124 ? -44.396 4.744 52.420 1.00 88.56 124 MET A N 1
ATOM 998 C CA . MET A 1 124 ? -43.346 5.740 52.179 1.00 88.56 124 MET A CA 1
ATOM 999 C 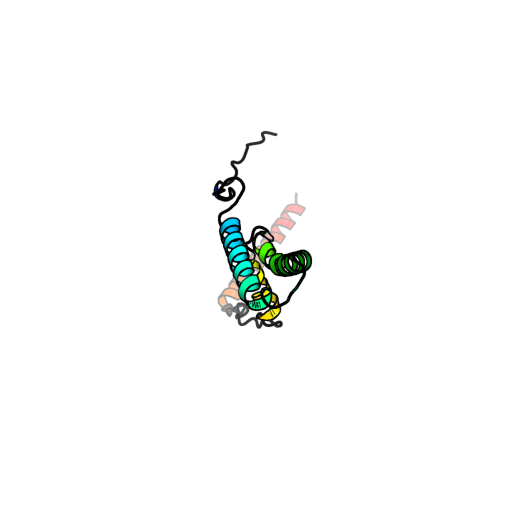C . MET A 1 124 ? -43.888 7.174 52.211 1.00 88.56 124 MET A C 1
ATOM 1001 O O . MET A 1 124 ? -43.306 8.026 52.866 1.00 88.56 124 MET A O 1
ATOM 1005 N N . ILE A 1 125 ? -45.052 7.440 51.602 1.00 89.88 125 ILE A N 1
ATOM 1006 C CA . ILE A 1 125 ? -45.677 8.776 51.650 1.00 89.88 125 ILE A CA 1
ATOM 1007 C C . ILE A 1 125 ? -46.034 9.184 53.088 1.00 89.88 125 ILE A C 1
ATOM 1009 O O . ILE A 1 125 ? -45.849 10.340 53.462 1.00 89.88 125 ILE A O 1
ATOM 1013 N N . ARG A 1 126 ? -46.543 8.255 53.909 1.00 89.56 126 ARG A N 1
ATOM 1014 C CA . ARG A 1 126 ? -46.842 8.528 55.326 1.00 89.56 126 ARG A CA 1
ATOM 1015 C C . ARG A 1 126 ? -45.575 8.806 56.129 1.00 89.56 126 ARG A C 1
ATOM 1017 O O . ARG A 1 126 ? -45.582 9.711 56.955 1.00 89.56 126 ARG A O 1
ATOM 1024 N N . GLU A 1 127 ? -44.506 8.053 55.887 1.00 89.44 127 GLU A N 1
ATOM 1025 C CA . GLU A 1 127 ? -43.217 8.263 56.548 1.00 89.44 127 GLU A CA 1
ATOM 1026 C C . GLU A 1 127 ? -42.588 9.602 56.165 1.00 89.44 127 GLU A C 1
ATOM 1028 O O . GLU A 1 127 ? -42.136 10.323 57.053 1.00 89.44 127 GLU A O 1
ATOM 1033 N N . SER A 1 128 ? -42.620 9.978 54.884 1.00 84.19 128 SER A N 1
ATOM 1034 C CA . SER A 1 128 ? -42.157 11.293 54.429 1.00 84.19 128 SER A CA 1
ATOM 1035 C C . SER A 1 128 ? -42.952 12.422 55.081 1.00 84.19 128 SER A C 1
ATOM 1037 O O . SER A 1 128 ? -42.357 13.335 55.644 1.00 84.19 128 SER A O 1
ATOM 1039 N N . ARG A 1 129 ? -44.287 12.308 55.124 1.00 84.06 129 ARG A N 1
ATOM 1040 C CA . ARG A 1 129 ? -45.151 13.314 55.756 1.00 84.06 129 ARG A CA 1
ATOM 1041 C C . ARG A 1 129 ? -44.905 13.421 57.266 1.00 84.06 129 ARG A C 1
ATOM 1043 O O . ARG A 1 129 ? -44.892 14.517 57.808 1.00 84.06 129 ARG A O 1
ATOM 1050 N N . LYS A 1 130 ? -44.643 12.297 57.947 1.00 80.38 130 LYS A N 1
ATOM 1051 C CA . LYS A 1 130 ? -44.298 12.278 59.379 1.00 80.38 130 LYS A CA 1
ATOM 1052 C C . LYS A 1 130 ? -42.942 12.945 59.643 1.00 80.38 130 LYS A C 1
ATOM 1054 O O . LYS A 1 130 ? -42.802 13.689 60.612 1.00 80.38 130 LYS A O 1
ATOM 1059 N N . LYS A 1 131 ? -41.953 12.712 58.773 1.00 78.44 131 LYS A N 1
ATOM 1060 C CA . LYS A 1 131 ? -40.636 13.370 58.831 1.00 78.44 131 LYS A CA 1
ATOM 1061 C C . LYS A 1 131 ? -40.732 14.875 58.570 1.00 78.44 131 LYS A C 1
ATOM 1063 O O . LYS A 1 131 ? -40.050 15.631 59.251 1.00 78.44 131 LYS A O 1
ATOM 1068 N N . GLU A 1 132 ? -41.582 15.309 57.642 1.00 73.19 132 GLU A N 1
ATOM 1069 C CA . GLU A 1 132 ? -41.870 16.732 57.412 1.00 73.19 132 GLU A CA 1
ATOM 1070 C C . GLU A 1 132 ? -42.539 17.372 58.627 1.00 73.19 132 GLU A C 1
ATOM 1072 O O . GLU A 1 132 ? -42.059 18.395 59.102 1.00 73.19 132 GLU A O 1
ATOM 1077 N N . THR A 1 133 ? -43.561 16.738 59.213 1.00 69.38 133 THR A N 1
ATOM 1078 C CA . THR A 1 133 ? -44.184 17.263 60.439 1.00 69.38 133 THR A CA 1
ATOM 1079 C C . THR A 1 133 ? -43.184 17.357 61.592 1.00 69.38 133 THR A C 1
ATOM 1081 O O . THR A 1 133 ? -43.158 18.359 62.288 1.00 69.38 133 THR A O 1
ATOM 1084 N N . LEU A 1 134 ? -42.290 16.375 61.758 1.00 66.50 134 LEU A N 1
ATOM 1085 C CA . LEU A 1 134 ? -41.248 16.395 62.796 1.00 66.50 134 LEU A CA 1
ATOM 1086 C C . LEU A 1 134 ? -40.191 17.495 62.591 1.00 66.50 134 LEU A C 1
ATOM 1088 O O . LEU A 1 134 ? -39.548 17.885 63.560 1.00 66.50 134 LEU A O 1
ATOM 1092 N N . LYS A 1 135 ? -39.999 17.985 61.359 1.00 63.12 135 LYS A N 1
ATOM 1093 C CA . LYS A 1 135 ? -39.121 19.129 61.064 1.00 63.12 135 LYS A CA 1
ATOM 1094 C C . LYS A 1 135 ? -39.770 20.482 61.365 1.00 63.12 135 LYS A C 1
ATOM 1096 O O . LYS A 1 135 ? -39.037 21.429 61.574 1.00 63.12 135 LYS A O 1
ATOM 1101 N N . VAL A 1 136 ? -41.101 20.575 61.375 1.00 67.56 136 VAL A N 1
ATOM 1102 C CA . VAL A 1 136 ? -41.836 21.825 61.669 1.00 67.56 136 VAL A CA 1
ATOM 1103 C C . VAL A 1 136 ? -41.904 22.111 63.177 1.00 67.56 136 VAL A C 1
ATOM 1105 O O . VAL A 1 136 ? -42.059 23.257 63.578 1.00 67.56 136 VAL A O 1
ATOM 1108 N N . TYR A 1 137 ? -41.768 21.080 64.016 1.00 56.03 137 TYR A N 1
ATOM 1109 C CA . TYR A 1 137 ? -41.771 21.194 65.483 1.00 56.03 137 TYR A CA 1
ATOM 1110 C C . TYR A 1 137 ? -40.364 21.293 66.113 1.00 56.03 137 TYR A C 1
ATOM 1112 O O . TYR A 1 137 ? -40.252 21.247 67.337 1.00 56.03 137 TYR A O 1
ATOM 1120 N N . LYS A 1 138 ? -39.301 21.386 65.304 1.00 47.72 138 LYS A N 1
ATOM 1121 C CA . LYS A 1 138 ? -37.922 21.653 65.745 1.00 47.72 138 LYS A CA 1
ATOM 1122 C C . LYS A 1 138 ? -37.499 23.034 65.283 1.00 47.72 138 LYS A C 1
ATOM 1124 O O . LYS A 1 138 ? -36.770 23.681 66.059 1.00 47.72 138 LYS A O 1
#

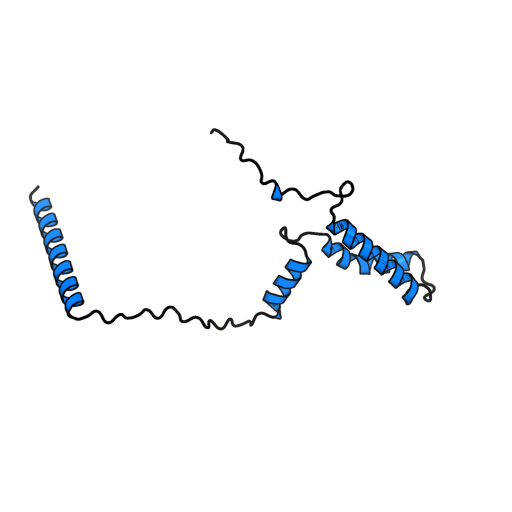Organism: NCBI:txid2606633

Foldseek 3Di:
DDDDDDDDDPVPDADDDDPNDGPQRVVLVVVLVVVLVVCCVPPVVVPPDDPVVSV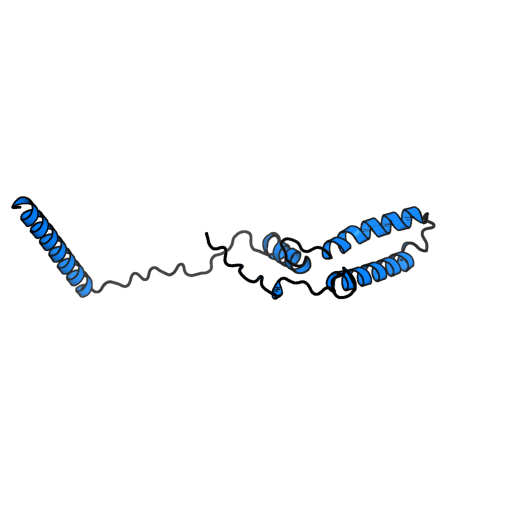VVSCVVCVVSCVQVDADVNHGPVVVVVVCCCVPPVDDPDDDPPDPPVPPPVVVCPVVNVVVVVVVVVVVVVVVVVVVVVVVVD

Sequence (138 aa):
MIEIQVPKDITTYKTKTVGPLTMRQLVILMLVIAMDFLLYTAVLKDRNLSAEAIMYIAALIDTPVFAFMFEIYGMPMEKFILIFLLCNVLAPGRRIYTGSLRKEVDVPISQKKEKQIRKLRKRMIRESRKKETLKVYK